Protein AF-A0A2S9FGI6-F1 (afdb_monomer_lite)

Secondary structure (DSSP, 8-state):
--S--HHHHHHHHHHHTTS-EETTEE--S-SSHHHHHHHHHHTT----HHHHHHHHHHHHHHHHHHHTSS-GGGGHHHHHH-------BTTB-

Foldseek 3Di:
DPPDDPVNVVVLVVLLCQQDQDPNRTDHQLPDLVSCVVVCVVVPHPSDPVSSVLSVVQNVQVVCCVVVVDPPCSCVVVVVPDDDDDDQDPVGD

Structure (mmCIF, N/CA/C/O backbone):
data_AF-A0A2S9FGI6-F1
#
_entry.id   AF-A0A2S9FGI6-F1
#
loop_
_atom_site.group_PDB
_atom_site.id
_atom_site.type_symbol
_atom_site.label_atom_id
_atom_site.label_alt_id
_atom_site.label_comp_id
_atom_site.label_asym_id
_atom_site.label_entity_id
_atom_site.label_seq_id
_atom_site.pdbx_PDB_ins_code
_atom_site.Cartn_x
_atom_site.Cartn_y
_atom_site.Cartn_z
_atom_site.occupancy
_atom_site.B_iso_or_equiv
_atom_site.auth_seq_id
_atom_site.auth_comp_id
_atom_site.auth_asym_id
_atom_site.auth_atom_id
_atom_site.pdbx_PDB_model_num
ATOM 1 N N . MET A 1 1 ? -11.756 -12.716 -19.884 1.00 45.25 1 MET A N 1
ATOM 2 C CA . MET A 1 1 ? -10.447 -12.387 -19.293 1.00 45.25 1 MET A CA 1
ATOM 3 C C . MET A 1 1 ? -10.747 -11.820 -17.921 1.00 45.25 1 MET A C 1
ATOM 5 O O . MET A 1 1 ? -11.342 -10.753 -17.855 1.00 45.25 1 MET A O 1
ATOM 9 N N . TYR A 1 2 ? -10.517 -12.584 -16.854 1.00 47.25 2 TYR A N 1
ATOM 10 C CA . TYR A 1 2 ? -10.583 -12.007 -15.512 1.00 47.25 2 TYR A CA 1
ATOM 11 C C . TYR A 1 2 ? -9.385 -11.063 -15.396 1.00 47.25 2 TYR A C 1
ATOM 13 O O . TYR A 1 2 ? -8.280 -11.437 -15.778 1.00 47.25 2 TYR A O 1
ATOM 21 N N . ALA A 1 3 ? -9.636 -9.813 -15.008 1.00 61.16 3 ALA A N 1
ATOM 22 C CA . ALA A 1 3 ? -8.615 -8.767 -14.944 1.00 61.16 3 ALA A CA 1
ATOM 23 C C . ALA A 1 3 ? -7.647 -8.946 -13.761 1.00 61.16 3 ALA A C 1
ATOM 25 O O . ALA A 1 3 ? -6.733 -8.145 -13.612 1.00 61.16 3 ALA A O 1
ATOM 26 N N . THR A 1 4 ? -7.867 -9.969 -12.932 1.00 66.25 4 THR A N 1
ATOM 27 C CA . THR A 1 4 ? -7.056 -10.306 -11.766 1.00 66.25 4 THR A CA 1
ATOM 28 C C . THR A 1 4 ? -6.611 -11.760 -11.869 1.00 66.25 4 THR A C 1
ATOM 30 O O . THR A 1 4 ? -7.417 -12.663 -12.120 1.00 66.25 4 THR A O 1
ATOM 33 N N . SER A 1 5 ? -5.308 -11.979 -11.736 1.00 83.00 5 SER A N 1
ATOM 34 C CA . SER A 1 5 ? -4.721 -13.292 -11.487 1.00 83.00 5 SER A CA 1
ATOM 35 C C . SER A 1 5 ? -4.668 -13.572 -9.980 1.00 83.00 5 SER A C 1
ATOM 37 O O . SER A 1 5 ? -4.808 -12.662 -9.162 1.00 83.00 5 SER A O 1
ATOM 39 N N . ALA A 1 6 ? -4.435 -14.832 -9.601 1.00 85.38 6 ALA A N 1
ATOM 40 C CA . ALA A 1 6 ? -4.194 -15.186 -8.200 1.00 85.38 6 ALA A CA 1
ATOM 41 C C . ALA A 1 6 ? -2.970 -14.447 -7.622 1.00 85.38 6 ALA A C 1
ATOM 43 O O . ALA A 1 6 ? -2.960 -14.116 -6.439 1.00 85.38 6 ALA A O 1
ATOM 44 N N . ASP A 1 7 ? -1.978 -14.146 -8.464 1.00 86.75 7 ASP A N 1
ATOM 45 C CA . ASP A 1 7 ? -0.776 -13.413 -8.070 1.00 86.75 7 ASP A CA 1
ATOM 46 C C . ASP A 1 7 ? -1.088 -11.934 -7.793 1.00 86.75 7 ASP A C 1
ATOM 48 O O . ASP A 1 7 ? -0.594 -11.378 -6.813 1.00 86.75 7 ASP A O 1
ATOM 52 N N . ASP A 1 8 ? -1.966 -11.311 -8.590 1.00 87.31 8 ASP A N 1
ATOM 53 C CA . ASP A 1 8 ? -2.417 -9.931 -8.351 1.00 87.31 8 ASP A CA 1
ATOM 54 C C . ASP A 1 8 ? -3.193 -9.823 -7.031 1.00 87.31 8 ASP A C 1
ATOM 56 O O . ASP A 1 8 ? -2.994 -8.891 -6.250 1.00 87.31 8 ASP A O 1
ATOM 60 N N . GLU A 1 9 ? -4.073 -10.789 -6.757 1.00 89.06 9 GLU A N 1
ATOM 61 C CA . GLU A 1 9 ? -4.829 -10.842 -5.503 1.00 89.06 9 GLU A CA 1
ATOM 62 C C . GLU A 1 9 ? -3.907 -11.070 -4.300 1.00 89.06 9 GLU A C 1
ATOM 64 O O . GLU A 1 9 ? -4.038 -10.376 -3.289 1.00 89.06 9 GLU A O 1
ATOM 69 N N . ALA A 1 10 ? -2.939 -11.984 -4.417 1.00 92.31 10 ALA A N 1
ATOM 70 C CA . ALA A 1 10 ? -1.942 -12.227 -3.380 1.00 92.31 10 ALA A CA 1
ATOM 71 C C . ALA A 1 10 ? -1.108 -10.970 -3.094 1.00 92.31 10 ALA A C 1
ATOM 73 O O . ALA A 1 10 ? -0.950 -10.595 -1.934 1.00 92.31 10 ALA A O 1
ATOM 74 N N . PHE A 1 11 ? -0.651 -10.268 -4.135 1.00 93.50 11 PHE A N 1
ATOM 75 C CA . PHE A 1 11 ? 0.076 -9.009 -3.992 1.00 93.50 11 PHE A CA 1
ATOM 76 C C . PHE A 1 11 ? -0.735 -7.952 -3.230 1.00 93.50 11 PHE A C 1
ATOM 78 O O . PHE A 1 11 ? -0.218 -7.311 -2.313 1.00 93.50 11 PHE A O 1
ATOM 85 N N . LEU A 1 12 ? -2.016 -7.777 -3.571 1.00 92.88 12 LEU A N 1
ATOM 86 C CA . LEU A 1 12 ? -2.879 -6.813 -2.886 1.00 92.88 12 LEU A CA 1
ATOM 87 C C . LEU A 1 12 ? -3.098 -7.179 -1.415 1.00 92.88 12 LEU A C 1
ATOM 89 O O . LEU A 1 12 ? -3.090 -6.294 -0.559 1.00 92.88 12 LEU A O 1
ATOM 93 N N . LEU A 1 13 ? -3.276 -8.463 -1.105 1.00 94.69 13 LEU A N 1
ATOM 94 C CA . LEU A 1 13 ? -3.409 -8.925 0.276 1.00 94.69 13 LEU A CA 1
ATOM 95 C C . LEU A 1 13 ? -2.124 -8.691 1.076 1.00 94.69 13 LEU A C 1
ATOM 97 O O . LEU A 1 13 ? -2.182 -8.180 2.192 1.00 94.69 13 LEU A O 1
ATOM 101 N N . GLU A 1 14 ? -0.968 -8.996 0.495 1.00 96.38 14 GLU A N 1
ATOM 102 C CA . GLU A 1 14 ? 0.342 -8.744 1.099 1.00 96.38 14 GLU A CA 1
ATOM 103 C C . GLU A 1 14 ? 0.572 -7.249 1.345 1.00 96.38 14 GLU A C 1
ATOM 105 O O . GLU A 1 14 ? 0.995 -6.860 2.434 1.00 96.38 14 GLU A O 1
ATOM 110 N N . LEU A 1 15 ? 0.196 -6.389 0.392 1.00 96.44 15 LEU A N 1
ATOM 111 C CA . LEU A 1 15 ? 0.235 -4.938 0.564 1.00 96.44 15 LEU A CA 1
ATOM 112 C C . LEU A 1 15 ? -0.661 -4.476 1.722 1.00 96.44 15 LEU A C 1
ATOM 114 O O . LEU A 1 15 ? -0.233 -3.668 2.546 1.00 96.44 15 LEU A O 1
ATOM 118 N N . LEU A 1 16 ? -1.891 -4.981 1.824 1.00 95.69 16 LEU A N 1
ATOM 119 C CA . LEU A 1 16 ? -2.802 -4.640 2.923 1.00 95.69 16 LEU A CA 1
ATOM 120 C C . LEU A 1 16 ? -2.275 -5.114 4.285 1.00 95.69 16 LEU A C 1
ATOM 122 O O . LEU A 1 16 ? -2.451 -4.416 5.285 1.00 95.69 16 LEU A O 1
ATOM 126 N N . ASN A 1 17 ? -1.573 -6.246 4.316 1.00 95.62 17 ASN A N 1
ATOM 127 C CA . ASN A 1 17 ? -0.953 -6.801 5.516 1.00 95.62 17 ASN A CA 1
ATOM 128 C C . ASN A 1 17 ? 0.313 -6.055 5.963 1.00 95.62 17 ASN A C 1
ATOM 130 O O . ASN A 1 17 ? 0.814 -6.327 7.052 1.00 95.62 17 ASN A O 1
ATOM 134 N N . THR A 1 18 ? 0.801 -5.072 5.197 1.00 96.69 18 THR A N 1
ATOM 135 C CA . THR A 1 18 ? 1.894 -4.191 5.645 1.00 96.69 18 THR A CA 1
ATOM 136 C C . THR A 1 18 ? 1.476 -3.185 6.716 1.00 96.69 18 THR A C 1
ATOM 138 O O . THR A 1 18 ? 2.346 -2.540 7.291 1.00 96.69 18 THR A O 1
ATOM 141 N N . THR A 1 19 ? 0.183 -3.061 7.042 1.00 96.25 19 THR A N 1
ATOM 142 C CA . THR A 1 19 ? -0.265 -2.292 8.216 1.00 96.25 19 THR A CA 1
ATOM 143 C C . THR A 1 19 ? -0.998 -3.172 9.234 1.00 96.25 19 THR A C 1
ATOM 145 O O . THR A 1 19 ? -2.216 -3.032 9.422 1.00 96.25 19 THR A O 1
ATOM 148 N N . PRO A 1 20 ? -0.313 -4.142 9.857 1.00 93.69 20 PRO A N 1
ATOM 149 C CA . PRO A 1 20 ? -0.945 -5.016 10.827 1.00 93.69 20 PRO A CA 1
ATOM 150 C C . PRO A 1 20 ? -1.251 -4.253 12.120 1.00 93.69 20 PRO A C 1
ATOM 152 O O . PRO A 1 20 ? -0.625 -3.244 12.449 1.00 93.69 20 PRO A O 1
ATOM 155 N N . VAL A 1 21 ? -2.195 -4.777 12.896 1.00 92.50 21 VAL A N 1
ATOM 156 C CA . VAL A 1 21 ? -2.379 -4.370 14.291 1.00 92.50 21 VAL A CA 1
ATOM 157 C C . VAL A 1 21 ? -1.638 -5.378 15.163 1.00 92.50 21 VAL A C 1
ATOM 159 O O . VAL A 1 21 ? -2.048 -6.534 15.250 1.00 92.50 21 VAL A O 1
ATOM 162 N N . ILE A 1 22 ? -0.548 -4.948 15.796 1.00 91.75 22 ILE A N 1
ATOM 163 C CA . ILE A 1 22 ? 0.280 -5.774 16.685 1.00 91.75 22 ILE A CA 1
ATOM 164 C C . ILE A 1 22 ? 0.031 -5.292 18.111 1.00 91.75 22 ILE A C 1
ATOM 166 O O . ILE A 1 22 ? 0.184 -4.109 18.393 1.00 91.75 22 ILE A O 1
ATOM 170 N N . ASP A 1 23 ? -0.424 -6.180 18.996 1.00 92.25 23 ASP A N 1
ATOM 171 C CA . ASP A 1 23 ? -0.759 -5.850 20.392 1.00 92.25 23 ASP A CA 1
ATOM 172 C C . ASP A 1 23 ? -1.740 -4.668 20.542 1.00 92.25 23 ASP A C 1
ATOM 174 O O . ASP A 1 23 ? -1.664 -3.864 21.469 1.00 92.25 23 ASP A O 1
ATOM 178 N N . GLY A 1 24 ? -2.684 -4.548 19.602 1.00 92.50 24 GLY A N 1
ATOM 179 C CA . GLY A 1 24 ? -3.652 -3.447 19.559 1.00 92.50 24 GLY A CA 1
ATOM 180 C C . GLY A 1 24 ? -3.100 -2.137 18.985 1.00 92.50 24 GLY A C 1
ATOM 181 O O . GLY A 1 24 ? -3.841 -1.161 18.892 1.00 92.50 24 GLY A O 1
ATOM 182 N N . ILE A 1 25 ? -1.833 -2.112 18.567 1.00 92.38 25 ILE A N 1
ATOM 183 C CA . ILE A 1 25 ? -1.157 -0.942 18.012 1.00 92.38 25 ILE A CA 1
ATOM 184 C C . ILE A 1 25 ? -1.111 -1.058 16.481 1.00 92.38 25 ILE A C 1
ATOM 186 O O . ILE A 1 25 ? -0.512 -2.003 15.954 1.00 92.38 25 ILE A O 1
ATOM 190 N N . PRO A 1 26 ? -1.714 -0.109 15.739 1.00 89.44 26 PRO A N 1
ATOM 191 C CA . PRO A 1 26 ? -1.512 -0.004 14.301 1.00 89.44 26 PRO A CA 1
ATOM 192 C C . PRO A 1 26 ? -0.025 0.184 13.998 1.00 89.44 26 PRO A C 1
ATOM 194 O O . PRO A 1 26 ? 0.600 1.132 14.471 1.00 89.44 26 PRO A O 1
ATOM 197 N N . THR A 1 27 ? 0.535 -0.740 13.231 1.00 94.62 27 THR A N 1
ATOM 198 C CA . THR A 1 27 ? 1.929 -0.718 12.788 1.00 94.62 27 THR A CA 1
ATOM 199 C C . THR A 1 27 ? 1.959 -0.430 11.295 1.00 94.62 27 THR A C 1
ATOM 201 O O . THR A 1 27 ? 1.022 -0.788 10.589 1.00 94.62 27 THR A O 1
ATOM 204 N N . ASP A 1 28 ? 3.024 0.202 10.811 1.00 96.44 28 ASP A N 1
ATOM 205 C CA . ASP A 1 28 ? 3.295 0.354 9.383 1.00 96.44 28 ASP A CA 1
ATOM 206 C C . ASP A 1 28 ? 4.654 -0.275 9.065 1.00 96.44 28 ASP A C 1
ATOM 208 O O . ASP A 1 28 ? 5.674 0.123 9.625 1.00 96.44 28 ASP A O 1
ATOM 212 N N . ALA A 1 29 ? 4.655 -1.283 8.195 1.00 95.44 29 ALA A N 1
ATOM 213 C CA . ALA A 1 29 ? 5.848 -1.966 7.709 1.00 95.44 29 ALA A CA 1
ATOM 214 C C . ALA A 1 29 ? 6.480 -1.270 6.489 1.00 95.44 29 ALA A C 1
ATOM 216 O O . ALA A 1 29 ? 7.576 -1.653 6.087 1.00 95.44 29 ALA A O 1
ATOM 217 N N . LEU A 1 30 ? 5.826 -0.246 5.925 1.00 96.62 30 LEU A N 1
ATOM 218 C CA . LEU A 1 30 ? 6.352 0.600 4.848 1.00 96.62 30 LEU A CA 1
ATOM 219 C C . LEU A 1 30 ? 6.459 2.093 5.252 1.00 96.62 30 LEU A C 1
ATOM 221 O O . LEU A 1 30 ? 6.041 2.959 4.476 1.00 96.62 30 LEU A O 1
ATOM 225 N N . PRO A 1 31 ? 7.000 2.431 6.443 1.00 96.31 31 PRO A N 1
ATOM 226 C CA . PRO A 1 31 ? 6.911 3.784 7.005 1.00 96.31 31 PRO A CA 1
ATOM 227 C C . PRO A 1 31 ? 7.750 4.820 6.240 1.00 96.31 31 PRO A C 1
ATOM 229 O O . PRO A 1 31 ? 7.451 6.013 6.264 1.00 96.31 31 PRO A O 1
ATOM 232 N N . ASP A 1 32 ? 8.799 4.365 5.558 1.00 97.62 32 ASP A N 1
ATOM 233 C CA . ASP A 1 32 ? 9.709 5.165 4.747 1.00 97.62 32 ASP A CA 1
ATOM 234 C C . ASP A 1 32 ? 10.374 4.290 3.673 1.00 97.62 32 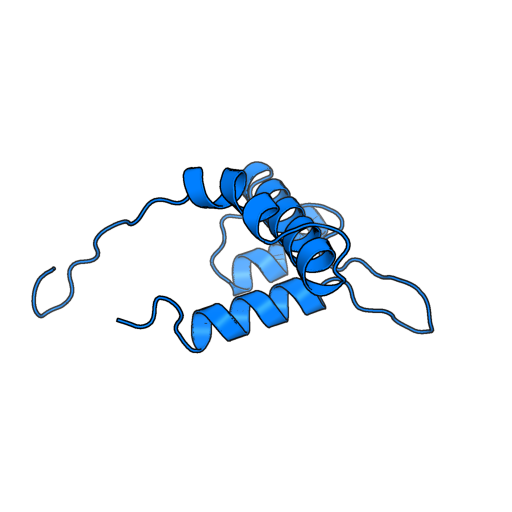ASP A C 1
ATOM 236 O O . ASP A 1 32 ? 10.313 3.057 3.720 1.00 97.62 32 ASP A O 1
ATOM 240 N N . LEU A 1 33 ? 11.007 4.926 2.685 1.00 97.31 33 LEU A N 1
ATOM 241 C CA . LEU A 1 33 ? 11.644 4.231 1.564 1.00 97.31 33 LEU A CA 1
ATOM 242 C C . LEU A 1 33 ? 12.758 3.268 2.007 1.00 97.31 33 LEU A C 1
ATOM 244 O O . LEU A 1 33 ? 12.908 2.207 1.405 1.00 97.31 33 LEU A O 1
ATOM 248 N N . GLU A 1 34 ? 13.538 3.630 3.028 1.00 97.31 34 GLU A N 1
ATOM 249 C CA . GLU A 1 34 ? 14.678 2.831 3.491 1.00 97.31 34 GLU A CA 1
ATOM 250 C C . GLU A 1 34 ? 14.198 1.503 4.085 1.00 97.31 34 GLU A C 1
ATOM 252 O O . GLU A 1 34 ? 14.636 0.431 3.663 1.00 97.31 34 GLU A O 1
ATOM 257 N N . THR A 1 35 ? 13.219 1.570 4.984 1.00 96.69 35 THR A N 1
ATOM 258 C CA . THR A 1 35 ? 12.598 0.410 5.632 1.00 96.69 35 THR A CA 1
ATOM 259 C C . THR A 1 35 ? 11.805 -0.440 4.632 1.00 96.69 35 THR A C 1
ATOM 261 O O . THR A 1 35 ? 11.801 -1.668 4.718 1.00 96.69 35 THR A O 1
ATOM 264 N N . SER A 1 36 ? 11.182 0.199 3.636 1.00 97.25 36 SER A N 1
ATOM 265 C CA . SER A 1 36 ? 10.347 -0.465 2.620 1.00 97.25 36 SER A CA 1
ATOM 266 C C . SER A 1 36 ? 11.139 -1.182 1.524 1.00 97.25 36 SER A C 1
ATOM 268 O O . SER A 1 36 ? 10.578 -2.013 0.807 1.00 97.25 36 SER A O 1
ATOM 270 N N . ALA A 1 37 ? 12.424 -0.858 1.346 1.00 97.12 37 ALA A N 1
ATOM 271 C CA . ALA A 1 37 ? 13.195 -1.265 0.172 1.00 97.12 37 ALA A CA 1
ATOM 272 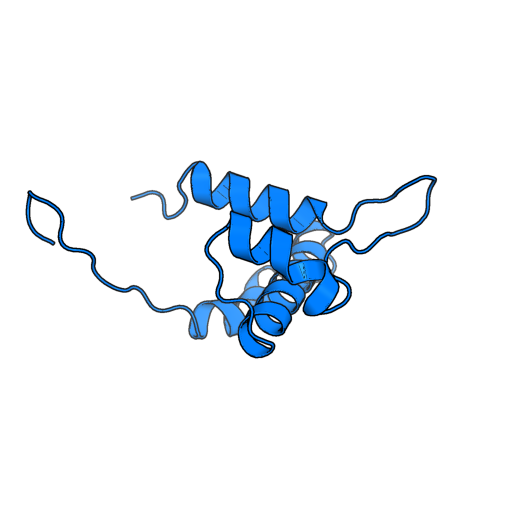C C . ALA A 1 37 ? 13.261 -2.790 -0.021 1.00 97.12 37 ALA A C 1
ATOM 274 O O . ALA A 1 37 ? 13.198 -3.277 -1.154 1.00 97.12 37 ALA A O 1
ATOM 275 N N . SER A 1 38 ? 13.359 -3.553 1.072 1.00 97.38 38 SER A N 1
ATOM 276 C CA . SER A 1 38 ? 13.410 -5.019 1.032 1.00 97.38 38 SER A CA 1
ATOM 277 C C . SER A 1 38 ? 12.092 -5.626 0.541 1.00 97.38 38 SER A C 1
ATOM 279 O O . SER A 1 38 ? 12.108 -6.482 -0.343 1.00 97.38 38 SER A O 1
ATOM 281 N N . TRP A 1 39 ? 10.957 -5.130 1.045 1.00 97.06 39 TRP A N 1
ATOM 282 C CA . TRP A 1 39 ? 9.621 -5.539 0.613 1.00 97.06 39 TRP A CA 1
ATOM 283 C C . TRP A 1 39 ? 9.390 -5.178 -0.858 1.00 97.06 39 TRP A C 1
ATOM 285 O O . TRP A 1 39 ? 9.011 -6.035 -1.649 1.00 97.06 39 TRP A O 1
ATOM 295 N N . MET A 1 40 ? 9.713 -3.944 -1.262 1.00 97.69 40 MET A N 1
ATOM 296 C CA . MET A 1 40 ? 9.578 -3.500 -2.657 1.00 97.69 40 MET A CA 1
ATOM 297 C C . MET A 1 40 ? 10.403 -4.373 -3.612 1.00 97.69 40 MET A C 1
ATOM 299 O O . MET A 1 40 ? 9.900 -4.807 -4.646 1.00 97.69 40 MET A O 1
ATOM 303 N N . THR A 1 41 ? 11.641 -4.702 -3.234 1.00 97.06 41 THR A N 1
ATOM 304 C CA . THR A 1 41 ? 12.516 -5.572 -4.033 1.00 97.06 41 THR A CA 1
ATOM 305 C C . THR A 1 41 ? 11.961 -6.993 -4.151 1.00 97.06 41 THR A C 1
ATOM 307 O O . THR A 1 41 ? 12.036 -7.580 -5.229 1.00 97.06 41 THR A O 1
ATOM 310 N N . ALA A 1 42 ? 11.366 -7.539 -3.083 1.00 95.75 42 ALA A N 1
ATOM 311 C CA . ALA A 1 42 ? 10.750 -8.869 -3.105 1.00 95.75 42 ALA A CA 1
ATOM 312 C C . ALA A 1 42 ? 9.613 -8.978 -4.140 1.00 95.75 42 ALA A C 1
ATOM 314 O O . ALA A 1 42 ? 9.433 -10.036 -4.739 1.00 95.75 42 ALA A O 1
ATOM 315 N N . TYR A 1 43 ? 8.917 -7.869 -4.409 1.00 93.75 43 TYR A N 1
ATOM 316 C CA . TYR A 1 43 ? 7.872 -7.762 -5.433 1.00 93.75 43 TYR A CA 1
ATOM 317 C C . TYR A 1 43 ? 8.358 -7.140 -6.751 1.00 93.75 43 TYR A C 1
ATOM 319 O O . TYR A 1 43 ? 7.549 -6.769 -7.596 1.00 93.75 43 TYR A O 1
ATOM 327 N N . SER A 1 44 ? 9.677 -7.034 -6.958 1.00 94.25 44 SER A N 1
ATOM 328 C CA . SER A 1 44 ? 10.285 -6.438 -8.161 1.00 94.25 44 SER A CA 1
ATOM 329 C C . SER A 1 44 ? 9.838 -4.994 -8.451 1.00 94.25 44 SER A C 1
ATOM 331 O O . SER A 1 44 ? 9.886 -4.537 -9.594 1.00 94.25 44 SER A O 1
ATOM 333 N N . ILE A 1 45 ? 9.430 -4.253 -7.419 1.00 94.75 45 ILE A N 1
ATOM 334 C CA . ILE A 1 45 ? 9.069 -2.837 -7.511 1.00 94.75 45 ILE A CA 1
ATOM 335 C C . ILE A 1 45 ? 10.355 -2.003 -7.411 1.00 94.75 45 ILE A C 1
ATOM 337 O O . ILE A 1 45 ? 11.140 -2.204 -6.478 1.00 94.75 45 ILE A O 1
ATOM 341 N N . PRO A 1 46 ? 10.593 -1.034 -8.316 1.00 96.31 46 PRO A N 1
ATOM 342 C CA . PRO A 1 46 ? 11.744 -0.146 -8.208 1.00 96.31 46 PRO A CA 1
ATOM 343 C C . PRO A 1 46 ? 11.750 0.614 -6.875 1.00 96.31 46 PRO A C 1
ATOM 345 O O . PRO A 1 46 ? 10.790 1.307 -6.547 1.00 96.31 46 PRO A O 1
ATOM 348 N N . THR A 1 47 ? 12.851 0.551 -6.124 1.00 97.50 47 THR A N 1
ATOM 349 C CA . THR A 1 47 ? 13.008 1.213 -4.815 1.00 97.50 47 THR A CA 1
ATOM 350 C C . THR A 1 47 ? 13.259 2.716 -4.972 1.00 97.50 47 THR A C 1
ATOM 352 O O . THR A 1 47 ? 14.342 3.228 -4.681 1.00 97.50 47 THR A O 1
ATOM 355 N N . THR A 1 48 ? 12.264 3.434 -5.488 1.00 97.62 48 THR A N 1
ATOM 356 C CA . THR A 1 48 ? 12.294 4.888 -5.673 1.00 97.62 48 THR A CA 1
ATOM 357 C C . THR A 1 48 ? 11.247 5.561 -4.796 1.00 97.62 48 THR A C 1
ATOM 359 O O . THR A 1 48 ? 10.220 4.966 -4.475 1.00 97.62 48 THR A O 1
ATOM 362 N N . ALA A 1 49 ? 11.469 6.833 -4.455 1.00 97.56 49 ALA A N 1
ATOM 363 C CA . ALA A 1 49 ? 10.499 7.606 -3.680 1.00 97.56 49 ALA A CA 1
ATOM 364 C C . ALA A 1 49 ? 9.126 7.681 -4.372 1.00 97.56 49 ALA A C 1
ATOM 366 O O . ALA A 1 49 ? 8.104 7.595 -3.704 1.00 97.56 49 ALA A O 1
ATOM 367 N N . ALA A 1 50 ? 9.100 7.791 -5.705 1.00 95.50 50 ALA A N 1
ATOM 368 C CA . ALA A 1 50 ? 7.857 7.857 -6.470 1.00 95.50 50 ALA A CA 1
ATOM 369 C C . ALA A 1 50 ? 7.044 6.555 -6.382 1.00 95.50 50 ALA A C 1
ATOM 371 O O . ALA A 1 50 ? 5.836 6.613 -6.163 1.00 95.50 50 ALA A O 1
ATOM 372 N N . GLU A 1 51 ? 7.704 5.402 -6.514 1.00 95.44 51 GLU A N 1
ATOM 373 C CA . GLU A 1 51 ? 7.053 4.091 -6.386 1.00 95.44 51 GLU A CA 1
ATOM 374 C C . GLU A 1 51 ? 6.597 3.828 -4.947 1.00 95.44 51 GLU A C 1
ATOM 376 O O . GLU A 1 51 ? 5.477 3.378 -4.734 1.00 95.44 51 GLU A O 1
ATOM 381 N N . TRP A 1 52 ? 7.414 4.178 -3.947 1.00 97.69 52 TRP A N 1
ATOM 382 C CA . TRP A 1 52 ? 7.023 4.053 -2.539 1.00 97.69 52 TRP A CA 1
ATOM 383 C C . TRP A 1 52 ? 5.798 4.917 -2.208 1.00 97.69 52 TRP A C 1
ATOM 385 O O . TRP A 1 52 ? 4.837 4.420 -1.625 1.00 97.69 52 TRP A O 1
ATOM 395 N N . THR A 1 53 ? 5.775 6.184 -2.638 1.00 96.19 53 THR A N 1
ATOM 396 C CA . THR A 1 53 ? 4.608 7.057 -2.438 1.00 96.19 53 THR A CA 1
ATOM 397 C C . THR A 1 53 ? 3.364 6.504 -3.128 1.00 96.19 53 THR A C 1
ATOM 399 O O . THR A 1 53 ? 2.300 6.480 -2.516 1.00 96.19 53 THR A O 1
ATOM 402 N N . ALA A 1 54 ? 3.485 6.017 -4.367 1.00 93.75 54 ALA A N 1
ATOM 403 C CA . ALA A 1 54 ? 2.359 5.420 -5.084 1.00 93.75 54 ALA A CA 1
ATOM 404 C C . ALA A 1 54 ? 1.833 4.152 -4.387 1.00 93.75 54 ALA A C 1
ATOM 406 O O . ALA A 1 54 ? 0.623 3.942 -4.317 1.00 93.75 54 ALA A O 1
ATOM 407 N N . LEU A 1 55 ? 2.731 3.328 -3.841 1.00 95.31 55 LEU A N 1
ATOM 408 C CA . LEU A 1 55 ? 2.394 2.114 -3.102 1.00 95.31 55 LEU A CA 1
ATOM 409 C C . LEU A 1 55 ? 1.632 2.429 -1.804 1.00 95.31 55 LEU A C 1
ATOM 411 O O . LEU A 1 55 ? 0.595 1.818 -1.535 1.00 95.31 55 LEU A O 1
ATOM 415 N N . VAL A 1 56 ? 2.108 3.410 -1.030 1.00 96.94 56 VAL A N 1
ATOM 416 C CA . VAL A 1 56 ? 1.443 3.873 0.199 1.00 96.94 56 VAL A CA 1
ATOM 417 C C . VAL A 1 56 ? 0.080 4.494 -0.119 1.00 96.94 56 VAL A C 1
ATOM 419 O O . VAL A 1 56 ? -0.910 4.122 0.508 1.00 96.94 56 VAL A O 1
ATOM 422 N N . GLU A 1 57 ? -0.009 5.357 -1.136 1.00 96.06 57 GLU A N 1
ATOM 423 C CA . GLU A 1 57 ? -1.270 5.975 -1.578 1.00 96.06 57 GLU A CA 1
ATOM 424 C C . GLU A 1 57 ? -2.301 4.914 -2.001 1.00 96.06 57 GLU A C 1
ATOM 426 O O . GLU A 1 57 ? -3.476 4.976 -1.616 1.00 96.06 57 GLU A O 1
ATOM 431 N N . ALA A 1 58 ? -1.864 3.904 -2.759 1.00 95.12 58 ALA A N 1
ATOM 432 C CA . ALA A 1 58 ? -2.716 2.800 -3.179 1.00 95.12 58 ALA A CA 1
ATOM 433 C C . ALA A 1 58 ? -3.228 1.992 -1.984 1.00 95.12 58 ALA A C 1
ATOM 435 O O . ALA A 1 58 ? -4.431 1.741 -1.885 1.00 95.12 58 ALA A O 1
ATOM 436 N N . ARG A 1 59 ? -2.338 1.634 -1.052 1.00 96.94 59 ARG A N 1
ATOM 437 C CA . ARG A 1 59 ? -2.684 0.912 0.176 1.00 96.94 59 ARG A CA 1
ATOM 438 C C . ARG A 1 59 ? -3.707 1.677 1.009 1.00 96.94 59 ARG A C 1
ATOM 440 O O . ARG A 1 59 ? -4.728 1.108 1.387 1.00 96.94 59 ARG A O 1
ATOM 447 N N . GLU A 1 60 ? -3.467 2.957 1.277 1.00 96.88 60 GLU A N 1
ATOM 448 C CA . GLU A 1 60 ? -4.373 3.787 2.076 1.00 96.88 60 GLU A CA 1
ATOM 449 C C . GLU A 1 60 ? -5.754 3.908 1.429 1.00 96.88 60 GLU A C 1
ATOM 451 O O . GLU A 1 60 ? -6.776 3.729 2.097 1.00 96.88 60 GLU A O 1
ATOM 456 N N . THR A 1 61 ? -5.797 4.151 0.118 1.00 97.06 61 THR A N 1
ATOM 457 C CA . THR A 1 61 ? -7.057 4.263 -0.627 1.00 97.06 61 THR A CA 1
ATOM 458 C C . THR A 1 61 ? -7.827 2.940 -0.606 1.00 97.06 61 THR A C 1
ATOM 460 O O . THR A 1 61 ? -9.024 2.927 -0.314 1.00 97.06 61 THR A O 1
ATOM 463 N N . LEU A 1 62 ? -7.151 1.809 -0.841 1.00 95.75 62 LEU A N 1
ATOM 464 C CA . LEU A 1 62 ? -7.760 0.476 -0.764 1.00 95.75 62 LEU A CA 1
ATOM 465 C C . LEU A 1 62 ? -8.334 0.190 0.623 1.00 95.75 62 LEU A C 1
ATOM 467 O O . LEU A 1 62 ? -9.456 -0.301 0.737 1.00 95.75 62 LEU A O 1
ATOM 471 N N . GLN A 1 63 ? -7.602 0.526 1.682 1.00 96.00 63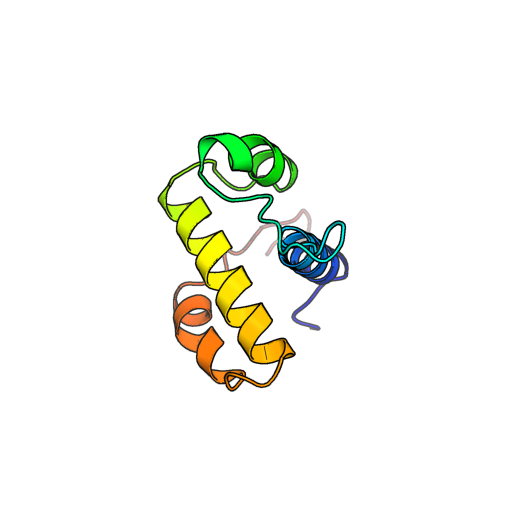 GLN A N 1
ATOM 472 C CA . GLN A 1 63 ? -8.067 0.311 3.047 1.00 96.00 63 GLN A CA 1
ATOM 473 C C . GLN A 1 63 ? -9.331 1.106 3.371 1.00 96.00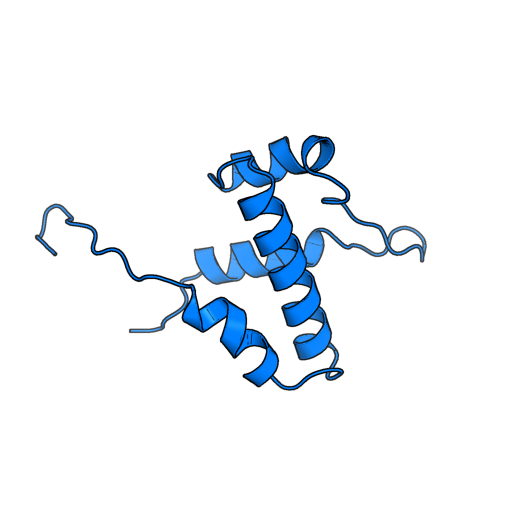 63 GLN A C 1
ATOM 475 O O . GLN A 1 63 ? -10.252 0.551 3.969 1.00 96.00 63 GLN A O 1
ATOM 480 N N . LYS A 1 64 ? -9.406 2.378 2.964 1.00 97.12 64 LYS A N 1
ATOM 481 C CA . LYS A 1 64 ? -10.620 3.190 3.139 1.00 97.12 64 LYS A CA 1
ATOM 482 C C . LYS A 1 64 ? -11.809 2.605 2.382 1.00 97.12 64 LYS A C 1
ATOM 484 O O . LYS A 1 64 ? -12.907 2.549 2.927 1.00 97.12 64 LYS A O 1
ATOM 489 N N . VAL A 1 65 ? -11.590 2.115 1.161 1.00 96.69 65 VAL A N 1
ATOM 490 C CA . VAL A 1 65 ? -12.639 1.443 0.378 1.00 96.69 65 VAL A CA 1
ATOM 491 C C . VAL A 1 65 ? -13.126 0.173 1.078 1.00 96.69 65 VAL A C 1
ATOM 493 O O . VAL A 1 65 ? -14.330 -0.022 1.219 1.00 96.69 65 VAL A O 1
ATOM 496 N N . ILE A 1 66 ? -12.213 -0.669 1.569 1.00 94.12 66 ILE A N 1
ATOM 497 C CA . ILE A 1 66 ? -12.546 -1.924 2.265 1.00 94.12 66 ILE A CA 1
ATOM 498 C C . ILE A 1 66 ? -13.294 -1.665 3.580 1.00 94.12 66 ILE A C 1
ATOM 500 O O . ILE A 1 66 ? -14.210 -2.412 3.921 1.00 94.12 66 ILE A O 1
ATOM 504 N N . ARG A 1 67 ? -12.937 -0.601 4.309 1.00 94.81 67 ARG A N 1
ATOM 505 C CA . ARG A 1 67 ? -13.623 -0.187 5.546 1.00 94.81 67 ARG A CA 1
ATOM 506 C C . ARG A 1 67 ? -14.977 0.486 5.294 1.00 94.81 67 ARG A C 1
ATOM 508 O O . ARG A 1 67 ? -15.765 0.608 6.225 1.00 94.81 67 ARG A O 1
ATOM 515 N N . GLY A 1 68 ? -15.262 0.883 4.052 1.00 96.81 68 GLY A N 1
ATOM 516 C CA . GLY A 1 68 ? -16.475 1.616 3.684 1.00 96.81 68 GLY A CA 1
ATOM 517 C C . GLY A 1 68 ? -16.397 3.127 3.929 1.00 96.81 68 GLY A C 1
ATOM 518 O O . GLY A 1 68 ? -17.420 3.803 3.844 1.00 96.81 68 GLY A O 1
ATOM 519 N N . ASP A 1 69 ? -15.204 3.656 4.204 1.00 98.06 69 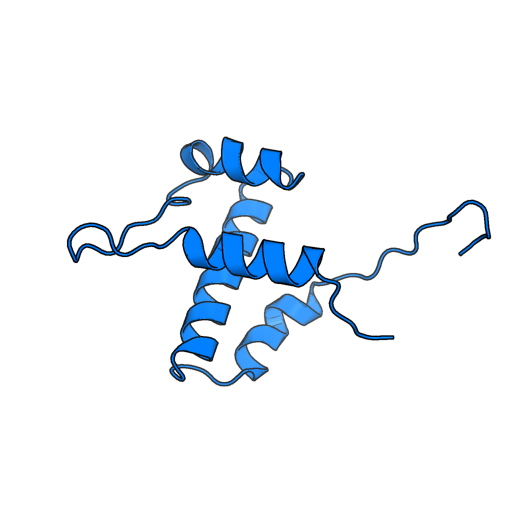ASP A N 1
ATOM 520 C CA . ASP A 1 69 ? -14.964 5.084 4.443 1.00 98.06 69 ASP A CA 1
ATOM 521 C C . ASP A 1 69 ? -14.978 5.898 3.138 1.00 98.06 69 ASP A C 1
ATOM 523 O O . ASP A 1 69 ? -15.342 7.074 3.130 1.00 98.06 69 ASP A O 1
ATOM 527 N N . GLU A 1 70 ? -14.596 5.274 2.020 1.00 97.81 70 GLU A N 1
ATOM 528 C CA . GLU A 1 70 ? -14.614 5.878 0.686 1.00 97.81 70 GLU A CA 1
ATOM 529 C C . GLU A 1 70 ? -15.243 4.929 -0.353 1.00 97.81 70 GLU A C 1
ATOM 531 O O . GLU A 1 70 ? -15.145 3.706 -0.233 1.00 97.81 70 GLU A O 1
ATOM 536 N N . PRO A 1 71 ? -15.895 5.453 -1.407 1.00 97.06 71 PRO A N 1
ATOM 537 C CA . PRO A 1 71 ? -16.418 4.623 -2.488 1.00 97.06 71 PRO A CA 1
ATOM 538 C C . PRO A 1 71 ? -15.285 4.063 -3.360 1.00 97.06 71 PRO A C 1
ATOM 540 O O . PRO A 1 71 ? -14.258 4.710 -3.546 1.00 97.06 71 PRO A O 1
ATOM 543 N N . ALA A 1 72 ? -15.514 2.929 -4.032 1.00 94.44 72 ALA A N 1
ATOM 544 C CA . ALA A 1 72 ? -14.538 2.330 -4.958 1.00 94.44 72 ALA A CA 1
ATOM 545 C C . ALA A 1 72 ? -14.059 3.286 -6.075 1.00 94.44 72 ALA A C 1
ATOM 547 O O . ALA A 1 72 ? -12.961 3.136 -6.607 1.00 94.44 72 ALA A O 1
ATOM 548 N N . SER A 1 73 ? -14.850 4.313 -6.415 1.00 96.06 73 SER A N 1
ATOM 549 C CA . SER A 1 73 ? -14.449 5.365 -7.355 1.00 96.06 73 SER A CA 1
ATOM 550 C C . SER A 1 73 ? -13.238 6.185 -6.894 1.00 96.06 73 SER A C 1
ATOM 552 O O . SER A 1 73 ? -12.610 6.822 -7.738 1.00 96.06 73 SER A O 1
ATOM 554 N N . ALA A 1 74 ? -12.886 6.158 -5.605 1.00 96.00 74 ALA A N 1
ATOM 555 C CA . ALA A 1 74 ? -11.678 6.781 -5.068 1.00 96.00 74 ALA A CA 1
ATOM 556 C C . ALA A 1 74 ? -10.387 6.204 -5.674 1.00 96.00 74 ALA A C 1
ATOM 558 O O . ALA A 1 74 ? -9.388 6.906 -5.754 1.00 96.00 74 ALA A O 1
ATOM 559 N N . LEU A 1 75 ? -10.420 4.975 -6.205 1.00 93.12 75 LEU A N 1
ATOM 560 C CA . LEU A 1 75 ? -9.282 4.357 -6.895 1.00 93.12 75 LEU A CA 1
ATOM 561 C C . LEU A 1 75 ? -9.046 4.924 -8.307 1.00 93.12 75 LEU A C 1
ATOM 563 O O . LEU A 1 75 ? -8.001 4.673 -8.907 1.00 93.12 75 LEU A O 1
ATOM 567 N N . GLN A 1 76 ? -9.987 5.691 -8.876 1.00 93.12 76 GLN A N 1
ATOM 568 C CA . GLN A 1 76 ? -9.868 6.181 -10.257 1.00 93.12 76 GLN A CA 1
ATOM 569 C C . GLN A 1 76 ? -8.576 6.958 -10.563 1.00 93.12 76 GLN A C 1
ATOM 571 O O . GLN A 1 76 ? -8.023 6.736 -11.641 1.00 93.12 76 GLN A O 1
ATOM 576 N N . PRO A 1 77 ? -8.076 7.869 -9.707 1.00 91.62 77 PRO A N 1
ATOM 577 C CA . PRO A 1 77 ? -6.837 8.596 -9.983 1.00 91.62 77 PRO A CA 1
ATOM 578 C C . PRO A 1 77 ? -5.629 7.667 -10.155 1.00 91.62 77 PRO A C 1
ATOM 580 O O . PRO A 1 77 ? -4.828 7.881 -11.066 1.00 91.62 77 PRO A O 1
ATOM 583 N N . LEU A 1 78 ? -5.548 6.606 -9.347 1.00 89.00 78 LEU A N 1
ATOM 584 C CA . LEU A 1 78 ? -4.510 5.578 -9.438 1.00 89.00 78 LEU A CA 1
ATOM 585 C C . LEU A 1 78 ? -4.646 4.792 -10.747 1.00 89.00 78 LEU A C 1
ATOM 587 O O . LEU A 1 78 ? -3.695 4.679 -11.519 1.00 89.00 78 LEU A O 1
ATOM 591 N N . LEU A 1 79 ? -5.863 4.342 -11.062 1.00 88.50 79 LEU A N 1
ATOM 592 C CA . LEU A 1 79 ? -6.141 3.556 -12.268 1.00 88.50 79 LEU A CA 1
ATOM 593 C C . LEU A 1 79 ? -5.901 4.338 -13.567 1.00 88.50 79 LEU A C 1
ATOM 595 O O . LEU A 1 79 ? -5.461 3.762 -14.556 1.00 88.50 79 LEU A O 1
ATOM 599 N N . ARG A 1 80 ? -6.124 5.658 -13.584 1.00 88.44 80 ARG A N 1
ATOM 600 C CA . ARG A 1 80 ? -5.834 6.506 -14.759 1.00 88.44 80 ARG A CA 1
ATOM 601 C C . ARG A 1 80 ? -4.344 6.601 -15.085 1.00 88.44 80 ARG A C 1
ATOM 603 O O . ARG A 1 80 ? -3.992 6.955 -16.208 1.00 88.44 80 ARG A O 1
ATOM 610 N N . ARG A 1 81 ? -3.477 6.344 -14.106 1.00 83.31 81 ARG A N 1
ATOM 611 C CA . ARG A 1 81 ? -2.018 6.351 -14.273 1.00 83.31 81 ARG A CA 1
ATOM 612 C C . ARG A 1 81 ? -1.489 4.982 -14.696 1.00 83.31 81 ARG A C 1
ATOM 614 O O . ARG A 1 81 ? -0.393 4.920 -15.250 1.00 83.31 81 ARG A O 1
ATOM 621 N N . ALA A 1 82 ? -2.261 3.917 -14.470 1.00 82.19 82 ALA A N 1
ATOM 622 C CA . ALA A 1 82 ? -1.906 2.573 -14.889 1.00 82.19 82 ALA A CA 1
ATOM 623 C C . ALA A 1 82 ? -1.824 2.493 -16.419 1.00 82.19 82 ALA A C 1
ATOM 625 O O . ALA A 1 82 ? -2.683 3.002 -17.145 1.00 82.19 82 ALA A O 1
ATOM 626 N N . ARG A 1 83 ? -0.765 1.855 -16.918 1.00 78.44 83 ARG A N 1
ATOM 627 C CA . ARG A 1 83 ? -0.559 1.616 -18.346 1.00 78.44 83 ARG A CA 1
ATOM 628 C C . ARG A 1 83 ? -0.460 0.119 -18.581 1.00 78.44 83 ARG A C 1
ATOM 630 O O . ARG A 1 83 ? 0.339 -0.549 -17.937 1.00 78.44 83 ARG A O 1
ATOM 637 N N . LEU A 1 84 ? -1.240 -0.383 -19.531 1.00 76.50 84 LEU A N 1
ATOM 638 C CA . LEU A 1 84 ? -1.036 -1.719 -20.079 1.00 76.50 84 LEU A CA 1
ATOM 639 C C . LEU A 1 84 ? 0.178 -1.670 -21.007 1.00 76.50 84 LEU A C 1
ATOM 641 O O . LEU A 1 84 ? 0.204 -0.878 -21.952 1.00 76.50 84 LEU A O 1
ATOM 645 N N . VAL A 1 85 ? 1.176 -2.501 -20.724 1.00 73.81 85 VAL A N 1
ATOM 646 C CA . VAL A 1 85 ? 2.339 -2.693 -21.592 1.00 73.81 85 VAL A CA 1
ATOM 647 C C . VAL A 1 85 ? 2.207 -4.081 -22.215 1.00 73.81 85 VAL A C 1
ATOM 649 O O . VAL A 1 85 ? 2.170 -5.058 -21.469 1.00 73.81 85 VAL A O 1
ATOM 652 N N . PRO A 1 86 ? 2.085 -4.196 -23.549 1.00 68.56 86 PRO A N 1
ATOM 653 C CA . PRO A 1 86 ? 2.013 -5.500 -24.191 1.00 68.56 86 PRO A CA 1
ATOM 654 C C . PRO A 1 86 ? 3.327 -6.257 -23.977 1.00 68.56 86 PRO A C 1
ATOM 656 O O . PRO A 1 86 ? 4.409 -5.692 -24.154 1.00 68.56 86 PRO A O 1
ATOM 659 N N . SER A 1 87 ? 3.229 -7.535 -23.624 1.00 75.62 87 SER A N 1
ATOM 660 C CA . SER A 1 87 ? 4.355 -8.466 -23.598 1.00 75.62 87 SER A CA 1
ATOM 661 C C . SER A 1 87 ? 4.206 -9.474 -24.737 1.00 75.62 87 SER A C 1
ATOM 663 O O . SER A 1 87 ? 3.111 -9.946 -25.025 1.00 75.62 87 SER A O 1
ATOM 665 N N . VAL A 1 88 ? 5.311 -9.766 -25.424 1.00 75.88 88 VAL A N 1
ATOM 666 C CA . VAL A 1 88 ? 5.368 -10.792 -26.473 1.00 75.88 88 VAL A CA 1
ATOM 667 C C . VAL A 1 88 ? 5.821 -12.087 -25.809 1.00 75.88 88 VAL A C 1
ATOM 669 O O . VAL A 1 88 ? 6.919 -12.131 -25.255 1.00 75.88 88 VAL A O 1
ATOM 672 N N . GLY A 1 89 ? 4.989 -13.122 -25.854 1.00 80.44 89 GLY A N 1
ATOM 673 C CA . GLY A 1 89 ? 5.387 -14.484 -25.499 1.00 80.44 89 GLY A CA 1
ATOM 674 C C . GLY A 1 89 ? 5.836 -15.277 -26.728 1.00 80.44 89 GLY A C 1
ATOM 675 O O . GLY A 1 89 ? 5.775 -14.789 -27.855 1.00 80.44 89 GLY A O 1
ATOM 676 N N . ASP A 1 90 ? 6.212 -16.543 -26.537 1.00 78.56 90 ASP A N 1
ATOM 677 C CA . ASP A 1 90 ? 6.610 -17.442 -27.639 1.00 78.56 90 ASP A CA 1
ATOM 678 C C . ASP A 1 90 ? 5.513 -17.634 -28.709 1.00 78.56 90 ASP A C 1
ATOM 680 O O . ASP A 1 90 ? 5.795 -18.037 -29.836 1.00 78.56 90 ASP A O 1
ATOM 684 N N . ALA A 1 91 ? 4.257 -17.318 -28.377 1.00 76.81 91 ALA A N 1
ATOM 685 C CA . ALA A 1 91 ? 3.112 -17.361 -29.285 1.00 76.81 91 ALA A CA 1
ATOM 686 C C . ALA A 1 91 ? 2.789 -16.011 -29.968 1.00 76.81 91 ALA A C 1
ATOM 688 O O . ALA A 1 91 ? 1.823 -15.939 -30.726 1.00 76.81 91 ALA A O 1
ATOM 689 N N . GLY A 1 92 ? 3.577 -14.956 -29.727 1.00 61.25 92 GLY A N 1
ATOM 690 C CA . GLY A 1 92 ? 3.288 -13.585 -30.162 1.00 61.25 92 GLY A CA 1
ATOM 691 C C . GLY A 1 92 ? 2.743 -12.695 -29.037 1.00 61.25 92 GLY A C 1
ATOM 692 O O . GLY A 1 92 ? 2.882 -13.026 -27.858 1.00 61.25 92 GLY A O 1
ATOM 693 N N . VAL A 1 93 ? 2.179 -11.541 -29.418 1.00 54.53 93 VAL A N 1
ATOM 694 C CA . VAL A 1 93 ? 1.388 -10.670 -28.520 1.00 54.53 93 VAL A CA 1
ATOM 695 C C . VAL A 1 93 ? -0.033 -11.181 -28.353 1.00 54.53 93 VAL A C 1
ATOM 697 O O . VAL A 1 93 ? -0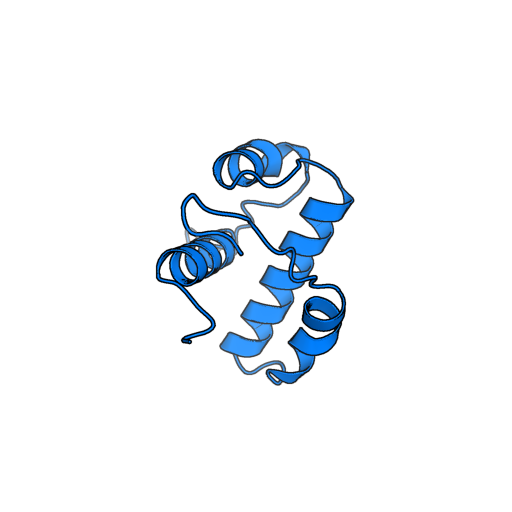.594 -11.670 -29.361 1.00 54.53 93 VAL A O 1
#

pLDDT: mean 90.1, std 11.2, range [45.25, 98.06]

Radius of gyration: 15.17 Å; chains: 1; bounding box: 31×26×51 Å

Sequence (93 aa):
MYATSADDEAFLLELLNTTPVIDGIPTDALPDLETSASWMTAYSIPTTAAEWTALVEARETLQKVIRGDEPASALQPLLRRARLVPSVGDAGV